Protein AF-A0A3S4JXY0-F1 (afdb_monomer)

Foldseek 3Di:
DPPLLQPQQLCLLLLVPLADLLSCVVCVVPQWDWDDDPPDIDIDGRDHRPDPDRDDNDDDDDPVSCVSSDDDPLLVLLLVVLVVPPLQVVDDPSVSSVLLVVQLVVCVVVVVPDSVLSSVSSNCVSSVNPDRPPPPVVVPPDDD

Organism: Serratia rubidaea (NCBI:txid61652)

Secondary structure (DSSP, 8-state):
---TTS-HHHHHHHHT-TTSTTHHHHSTT--EEEEE-SSSEEEEE-PPPS-SS---------HHHHHHHSPPHHHHHHHHHHTTSGGGTTS-HHHHHHHHHHHHHHHHHTT--SHHHHHHHHHHHHTT--SPPPTTSSSSS---

pLDDT: mean 79.13, std 16.46, range [29.8, 94.44]

Radius of gyration: 19.63 Å; Cα contacts (8 Å, |Δi|>4): 138; chains: 1; bounding box: 63×28×45 Å

Solvent-accessible surface area (backbone atoms only — not comparable to full-atom values): 8860 Å² total; per-residue (Å²): 143,88,70,92,78,62,58,62,66,42,53,57,58,58,46,71,38,25,86,41,49,24,33,42,62,76,42,62,94,47,52,66,47,83,36,89,46,98,87,50,80,39,81,44,78,32,66,74,44,70,53,89,78,62,86,46,75,70,82,78,72,53,73,68,61,44,61,70,56,46,77,55,68,62,50,53,54,41,46,62,55,43,66,75,38,77,69,39,72,84,44,58,72,72,54,44,56,52,50,46,51,52,32,38,56,51,27,53,75,68,65,47,82,50,69,68,59,23,38,51,48,24,52,36,51,66,66,68,42,85,62,76,77,66,96,61,70,83,79,72,79,80,78,136

Sequence (144 aa):
MLTRFYAGHVIEVLAARAEHDWHAYLFNGITQWWLPGETQWQRLSIAASEIEHPGNHIIRLDKTTWQQIADRPEVTSVLSEWQKMPSSKTFPPCAQRLMVIKALKKAERLELERPEDRILYALFFLNGERKIPESGALARATSP

Mean predicted aligned error: 10.95 Å

Nearest PDB structures (foldseek):
  1b35-assembly1_B  TM=2.553E-01  e=7.887E+00  Cricket paralysis virus

Structure (mmCIF, N/CA/C/O backbone):
data_AF-A0A3S4JXY0-F1
#
_entry.id   AF-A0A3S4JXY0-F1
#
loop_
_atom_site.group_PDB
_atom_site.id
_atom_site.type_symbol
_atom_site.label_atom_id
_atom_site.label_alt_id
_atom_site.label_comp_id
_atom_site.label_asym_id
_atom_site.label_entity_id
_atom_site.label_seq_id
_atom_site.pdbx_PDB_ins_code
_atom_site.Cartn_x
_atom_site.Cartn_y
_atom_site.Cartn_z
_atom_site.occupancy
_atom_site.B_iso_or_equiv
_atom_site.auth_seq_id
_atom_site.auth_comp_id
_atom_site.auth_asym_id
_atom_site.auth_atom_id
_atom_site.pdbx_PDB_model_num
ATOM 1 N N . MET A 1 1 ? 19.465 -0.002 5.887 1.00 34.50 1 MET A N 1
ATOM 2 C CA . MET A 1 1 ? 18.783 -1.074 5.123 1.00 34.50 1 MET A CA 1
ATOM 3 C C . MET A 1 1 ? 17.283 -0.987 5.425 1.00 34.50 1 MET A C 1
ATOM 5 O O . MET A 1 1 ? 16.793 -1.727 6.263 1.00 34.50 1 MET A O 1
ATOM 9 N N . LEU A 1 2 ? 16.588 0.025 4.883 1.00 41.38 2 LEU A N 1
ATOM 10 C CA . LEU A 1 2 ? 15.428 0.635 5.568 1.00 41.38 2 LEU A CA 1
ATOM 11 C C . LEU A 1 2 ? 14.107 0.693 4.770 1.00 41.38 2 LEU A C 1
ATOM 13 O O . LEU A 1 2 ? 13.192 1.389 5.186 1.00 41.38 2 LEU A O 1
ATOM 17 N N . THR A 1 3 ? 13.967 0.004 3.638 1.00 41.56 3 THR A N 1
ATOM 18 C CA . THR A 1 3 ? 12.870 0.315 2.692 1.00 41.56 3 THR A CA 1
ATOM 19 C C . THR A 1 3 ? 12.094 -0.891 2.156 1.00 41.56 3 THR A C 1
ATOM 21 O O . THR A 1 3 ? 11.393 -0.786 1.160 1.00 41.56 3 THR A O 1
ATOM 24 N N . ARG A 1 4 ? 12.136 -2.055 2.819 1.00 45.44 4 ARG A N 1
ATOM 25 C CA . ARG A 1 4 ? 11.361 -3.242 2.381 1.00 45.44 4 ARG A CA 1
ATOM 26 C C . ARG A 1 4 ? 9.894 -3.274 2.833 1.00 45.44 4 ARG A C 1
ATOM 28 O O . ARG A 1 4 ? 9.222 -4.274 2.621 1.00 45.44 4 ARG A O 1
ATOM 35 N N . PHE A 1 5 ? 9.389 -2.188 3.415 1.00 47.88 5 PHE A N 1
ATOM 36 C CA . PHE A 1 5 ? 7.986 -2.058 3.828 1.00 47.88 5 PHE A CA 1
ATOM 37 C C . PHE A 1 5 ? 7.245 -0.966 3.051 1.00 47.88 5 PHE A C 1
ATOM 39 O O . PHE A 1 5 ? 6.363 -0.303 3.595 1.00 47.88 5 PHE A O 1
ATOM 46 N N . TYR A 1 6 ? 7.579 -0.770 1.773 1.00 53.53 6 TYR A N 1
ATOM 47 C CA . TYR A 1 6 ? 6.619 -0.131 0.878 1.00 53.53 6 TYR A CA 1
ATOM 48 C C . TYR A 1 6 ? 5.379 -1.018 0.802 1.00 53.53 6 TYR A C 1
ATOM 50 O O . TYR A 1 6 ? 5.478 -2.246 0.762 1.00 53.53 6 TYR A O 1
ATOM 58 N N . ALA A 1 7 ? 4.206 -0.395 0.873 1.00 66.06 7 ALA A N 1
ATOM 59 C CA . ALA A 1 7 ? 2.944 -1.109 0.818 1.00 66.06 7 ALA A CA 1
ATOM 60 C C . ALA A 1 7 ? 2.916 -1.985 -0.443 1.00 66.06 7 ALA A C 1
ATOM 62 O O . ALA A 1 7 ? 3.262 -1.504 -1.517 1.00 66.06 7 ALA A O 1
ATOM 63 N N . GLY A 1 8 ? 2.576 -3.272 -0.300 1.00 70.31 8 GLY A N 1
ATOM 64 C CA . GLY A 1 8 ? 2.781 -4.261 -1.367 1.00 70.31 8 GLY A CA 1
ATOM 65 C C . GLY A 1 8 ? 2.171 -3.860 -2.714 1.00 70.31 8 GLY A C 1
ATOM 66 O O . GLY A 1 8 ? 2.798 -4.069 -3.746 1.00 70.31 8 GLY A O 1
ATOM 67 N N . HIS A 1 9 ? 1.033 -3.159 -2.684 1.00 74.75 9 HIS A N 1
ATOM 68 C CA . HIS A 1 9 ? 0.364 -2.632 -3.877 1.00 74.75 9 HIS A CA 1
ATOM 69 C C . HIS A 1 9 ? 1.207 -1.599 -4.643 1.00 74.75 9 HIS A C 1
ATOM 71 O O . HIS A 1 9 ? 1.112 -1.512 -5.860 1.00 74.75 9 HIS A O 1
ATOM 77 N N . VAL A 1 10 ? 2.065 -0.833 -3.960 1.00 82.56 10 VAL A N 1
ATOM 78 C CA . VAL A 1 10 ? 2.966 0.141 -4.598 1.00 82.56 10 VAL A CA 1
ATOM 79 C C . VAL A 1 10 ? 4.014 -0.581 -5.430 1.00 82.56 10 VAL A C 1
ATOM 81 O O . VAL A 1 10 ? 4.260 -0.195 -6.565 1.00 82.56 10 VAL A O 1
ATOM 84 N N . ILE A 1 11 ? 4.624 -1.636 -4.882 1.00 86.38 11 ILE A N 1
ATOM 85 C CA . ILE A 1 11 ? 5.659 -2.391 -5.598 1.00 86.38 11 ILE A CA 1
ATOM 86 C C . ILE A 1 11 ? 5.068 -3.097 -6.816 1.00 86.38 11 ILE A C 1
ATOM 88 O O . ILE A 1 11 ? 5.699 -3.076 -7.864 1.00 86.38 11 ILE A O 1
ATOM 92 N N . GLU A 1 12 ? 3.861 -3.657 -6.711 1.00 86.31 12 GLU A N 1
ATOM 93 C CA . GLU A 1 12 ? 3.161 -4.253 -7.858 1.00 86.31 12 GLU A CA 1
ATOM 94 C C . GLU A 1 12 ? 2.946 -3.233 -8.981 1.00 86.31 12 GLU A C 1
ATOM 96 O O . GLU A 1 12 ? 3.283 -3.504 -10.132 1.00 86.31 12 GLU A O 1
ATOM 101 N N . VAL A 1 13 ? 2.450 -2.038 -8.641 1.00 87.69 13 VAL A N 1
ATOM 102 C CA . VAL A 1 13 ? 2.217 -0.971 -9.622 1.00 87.69 13 VAL A CA 1
ATOM 103 C C . VAL A 1 13 ? 3.528 -0.482 -10.233 1.00 87.69 13 VAL A C 1
ATOM 105 O O . VAL A 1 13 ? 3.602 -0.339 -11.446 1.00 87.69 13 VAL A O 1
ATOM 108 N N . LEU A 1 14 ? 4.574 -0.250 -9.434 1.00 89.25 14 LEU A N 1
ATOM 109 C CA . LEU A 1 14 ? 5.866 0.217 -9.950 1.00 89.25 14 LEU A CA 1
ATOM 110 C C . LEU A 1 14 ? 6.568 -0.849 -10.803 1.00 89.25 14 LEU A C 1
ATOM 112 O O . LEU A 1 14 ? 7.178 -0.510 -11.812 1.00 89.25 14 LEU A O 1
ATOM 116 N N . ALA A 1 15 ? 6.474 -2.128 -10.428 1.00 90.06 15 ALA A N 1
ATOM 117 C CA . ALA A 1 15 ? 7.078 -3.235 -11.169 1.00 90.06 15 ALA A CA 1
ATOM 118 C C . ALA A 1 15 ? 6.475 -3.404 -12.567 1.00 90.06 15 ALA A C 1
ATOM 120 O O . ALA A 1 15 ? 7.194 -3.789 -13.489 1.00 90.06 15 ALA A O 1
ATOM 121 N N . ALA A 1 16 ? 5.188 -3.086 -12.726 1.00 89.88 16 ALA A N 1
ATOM 122 C CA . ALA A 1 16 ? 4.478 -3.142 -13.999 1.00 89.88 16 ALA A CA 1
ATOM 123 C C . ALA A 1 16 ? 4.858 -2.017 -14.978 1.00 89.88 16 ALA A C 1
ATOM 125 O O . ALA A 1 16 ? 4.350 -2.010 -16.093 1.00 89.88 16 ALA A O 1
ATOM 126 N N . ARG A 1 17 ? 5.720 -1.073 -14.571 1.00 89.94 17 ARG A N 1
ATOM 127 C CA . ARG A 1 17 ? 6.087 0.115 -15.351 1.00 89.94 17 ARG A CA 1
ATOM 128 C C . ARG A 1 17 ? 7.459 0.015 -16.022 1.00 89.94 17 ARG A C 1
ATOM 130 O O . ARG A 1 17 ? 8.292 0.910 -15.868 1.00 89.94 17 ARG A O 1
ATOM 137 N N . ALA A 1 18 ? 7.718 -1.098 -16.707 1.00 89.75 18 ALA A N 1
ATOM 138 C CA . ALA A 1 18 ? 9.001 -1.369 -17.367 1.00 89.75 18 ALA A CA 1
ATOM 139 C C . ALA A 1 18 ? 9.327 -0.376 -18.501 1.00 89.75 18 ALA A C 1
ATOM 141 O O . ALA A 1 18 ? 10.488 -0.235 -18.881 1.00 89.75 18 ALA A O 1
ATOM 142 N N . GLU A 1 19 ? 8.316 0.343 -18.991 1.00 88.25 19 GLU A N 1
ATOM 143 C CA . GLU A 1 19 ? 8.410 1.395 -20.001 1.00 88.25 19 GLU A CA 1
ATOM 144 C C . GLU A 1 19 ? 9.054 2.699 -19.493 1.00 88.25 19 GLU A C 1
ATOM 146 O O . GLU A 1 19 ? 9.334 3.603 -20.281 1.00 88.25 19 GLU A O 1
ATOM 151 N N . HIS A 1 20 ? 9.250 2.856 -18.179 1.00 87.12 20 HIS A N 1
ATOM 152 C CA . HIS A 1 20 ? 9.771 4.091 -17.594 1.00 87.12 20 HIS A CA 1
ATOM 153 C C . HIS A 1 20 ? 11.270 4.043 -17.298 1.00 87.12 20 HIS A C 1
ATOM 155 O O . HIS A 1 20 ? 11.798 3.078 -16.763 1.00 87.12 20 HIS A O 1
ATOM 161 N N . ASP A 1 21 ? 11.941 5.168 -17.549 1.00 87.12 21 ASP A N 1
ATOM 162 C CA . ASP A 1 21 ? 13.403 5.308 -17.474 1.00 87.12 21 ASP A CA 1
ATOM 163 C C . ASP A 1 21 ? 13.979 4.978 -16.085 1.00 87.12 21 ASP A C 1
ATOM 165 O O . ASP A 1 21 ? 15.014 4.330 -15.929 1.00 87.12 21 ASP A O 1
ATOM 169 N N . TRP A 1 22 ? 13.237 5.356 -15.044 1.00 89.00 22 TRP A N 1
ATOM 170 C CA . TRP A 1 22 ? 13.600 5.097 -13.654 1.00 89.00 22 TRP A CA 1
ATOM 171 C C . TRP A 1 22 ? 13.438 3.623 -13.243 1.00 89.00 22 TRP A C 1
ATOM 173 O O . TRP A 1 22 ? 13.951 3.236 -12.190 1.00 89.00 22 TRP A O 1
ATOM 183 N N . HIS A 1 23 ? 12.741 2.793 -14.030 1.00 90.69 23 HIS A N 1
ATOM 184 C CA . HIS A 1 23 ? 12.466 1.388 -13.698 1.00 90.69 23 HIS A CA 1
ATOM 185 C C . HIS A 1 23 ? 13.756 0.571 -13.616 1.00 90.69 23 HIS A C 1
ATOM 187 O O . HIS A 1 23 ? 13.986 -0.109 -12.613 1.00 90.69 23 HIS A O 1
ATOM 193 N N . ALA A 1 24 ? 14.648 0.749 -14.597 1.00 88.69 24 ALA A N 1
ATOM 194 C CA . ALA A 1 24 ? 15.966 0.117 -14.629 1.00 88.69 24 ALA A CA 1
ATOM 195 C C . ALA A 1 24 ? 16.796 0.418 -13.373 1.00 88.69 24 ALA A C 1
ATOM 197 O O . ALA A 1 24 ? 17.513 -0.451 -12.883 1.00 88.69 24 ALA A O 1
ATOM 198 N N . TYR A 1 25 ? 16.685 1.633 -12.828 1.00 87.75 25 TYR A N 1
ATOM 199 C CA . TYR A 1 25 ? 17.382 2.024 -11.604 1.00 87.75 25 TYR A CA 1
ATOM 200 C C . TYR A 1 25 ? 16.720 1.454 -10.347 1.00 87.75 25 TYR A C 1
ATOM 202 O O . TYR A 1 25 ? 17.420 1.009 -9.437 1.00 87.75 25 TYR A O 1
ATOM 210 N N . LEU A 1 26 ? 15.385 1.455 -10.286 1.00 87.31 26 LEU A N 1
ATOM 211 C CA . LEU A 1 26 ? 14.632 0.983 -9.124 1.00 87.31 26 LEU A CA 1
ATOM 212 C C . LEU A 1 26 ? 14.765 -0.534 -8.920 1.00 87.31 26 LEU A C 1
ATOM 214 O O . LEU A 1 26 ? 14.919 -0.991 -7.787 1.00 87.31 26 LEU A O 1
ATOM 218 N N . PHE A 1 27 ? 14.717 -1.302 -10.009 1.00 88.19 27 PHE A N 1
ATOM 219 C CA . PHE A 1 27 ? 14.745 -2.765 -9.991 1.00 88.19 27 PHE A CA 1
ATOM 220 C C . PHE A 1 27 ? 16.047 -3.351 -10.537 1.00 88.19 27 PHE A C 1
ATOM 222 O O . PHE A 1 27 ? 16.071 -4.522 -10.894 1.00 88.19 27 PHE A O 1
ATOM 229 N N . ASN A 1 28 ? 17.130 -2.574 -10.604 1.00 85.19 28 ASN A N 1
ATOM 230 C CA . ASN A 1 28 ? 18.405 -2.992 -11.193 1.00 85.19 28 ASN A CA 1
ATOM 231 C C . ASN A 1 28 ? 18.855 -4.394 -10.723 1.00 85.19 28 ASN A C 1
ATOM 233 O O . ASN A 1 28 ? 19.208 -4.586 -9.557 1.00 85.19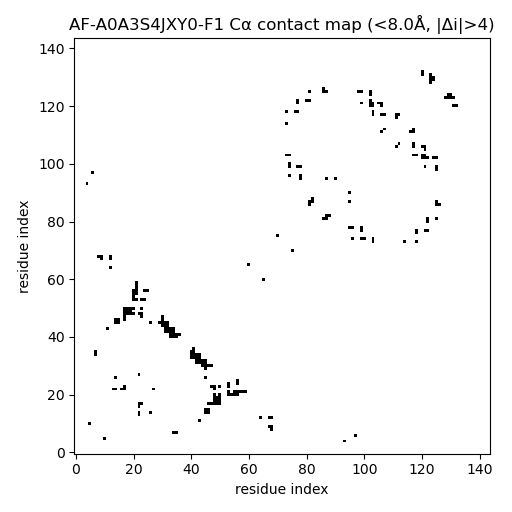 28 ASN A O 1
ATOM 237 N N . GLY A 1 29 ? 18.824 -5.380 -11.627 1.00 82.06 29 GLY A N 1
ATOM 238 C CA . GLY A 1 29 ? 19.173 -6.780 -11.343 1.00 82.06 29 GLY A CA 1
ATOM 239 C C . GLY A 1 29 ? 18.165 -7.560 -10.481 1.00 82.06 29 GLY A C 1
ATOM 240 O O . GLY A 1 29 ? 18.379 -8.739 -10.200 1.00 82.06 29 GLY A O 1
ATOM 241 N N . ILE A 1 30 ? 17.059 -6.942 -10.069 1.00 87.62 30 ILE A N 1
ATOM 242 C CA . ILE A 1 30 ? 15.977 -7.550 -9.295 1.00 87.62 30 ILE A CA 1
ATOM 243 C C . ILE A 1 30 ? 14.920 -8.088 -10.259 1.00 87.62 30 ILE A C 1
ATOM 245 O O . ILE A 1 30 ? 14.086 -7.354 -10.774 1.00 87.62 30 ILE A O 1
ATOM 249 N N . THR A 1 31 ? 14.912 -9.403 -10.451 1.00 88.50 31 THR A N 1
ATOM 250 C CA . THR A 1 31 ? 13.925 -10.094 -11.302 1.00 88.50 31 THR A CA 1
ATOM 251 C C . THR A 1 31 ? 12.734 -10.637 -10.514 1.00 88.50 31 THR A C 1
ATOM 253 O O . THR A 1 31 ? 11.722 -11.041 -11.089 1.00 88.50 31 THR A O 1
ATOM 256 N N . GLN A 1 32 ? 12.847 -10.688 -9.184 1.00 90.50 32 GLN A N 1
ATOM 257 C CA . GLN A 1 32 ? 11.841 -11.260 -8.297 1.00 90.50 32 GLN A CA 1
ATOM 258 C C . GLN A 1 32 ? 11.739 -10.457 -7.003 1.00 90.50 32 GLN A C 1
ATOM 260 O O . GLN A 1 32 ? 12.747 -10.060 -6.416 1.00 90.50 32 GLN A O 1
ATOM 265 N N . TRP A 1 33 ? 10.511 -10.280 -6.525 1.00 87.88 33 TRP A N 1
ATOM 266 C CA . TRP A 1 33 ? 10.204 -9.657 -5.244 1.00 87.88 33 TRP A CA 1
ATOM 267 C C . TRP A 1 33 ? 9.234 -10.524 -4.443 1.00 87.88 33 TRP A C 1
ATOM 269 O O . TRP A 1 33 ? 8.407 -11.236 -5.009 1.00 87.88 33 TRP A O 1
ATOM 279 N N . TRP A 1 34 ? 9.325 -10.467 -3.116 1.00 85.25 34 TRP A N 1
ATOM 280 C CA . TRP A 1 34 ? 8.437 -11.205 -2.218 1.00 85.25 34 TRP A CA 1
ATOM 281 C C . TRP A 1 34 ? 7.520 -10.240 -1.477 1.00 85.25 34 TRP A C 1
ATOM 283 O O . TRP A 1 34 ? 7.984 -9.320 -0.802 1.00 85.25 34 TRP A O 1
ATOM 293 N N . LEU A 1 35 ? 6.215 -10.458 -1.610 1.00 81.31 35 LEU A N 1
ATOM 294 C CA . LEU A 1 35 ? 5.169 -9.672 -0.971 1.00 81.31 35 LEU A CA 1
ATOM 295 C C . LEU A 1 35 ? 4.483 -10.497 0.125 1.00 81.31 35 LEU A C 1
ATOM 297 O O . LEU A 1 35 ? 4.281 -11.702 -0.050 1.00 81.31 35 LEU A O 1
ATOM 301 N N . PRO A 1 36 ? 4.109 -9.882 1.258 1.00 74.50 36 PRO A N 1
ATOM 302 C CA . PRO A 1 36 ? 3.310 -10.561 2.267 1.00 74.50 36 PRO A CA 1
ATOM 303 C C . PRO A 1 36 ? 1.876 -10.747 1.741 1.00 74.50 36 PRO A C 1
ATOM 305 O O . PRO A 1 36 ? 1.122 -9.780 1.640 1.00 74.50 36 PRO A O 1
ATOM 308 N N . GLY A 1 37 ? 1.499 -11.981 1.396 1.00 70.25 37 GLY A N 1
ATOM 309 C CA . GLY A 1 37 ? 0.113 -12.340 1.080 1.00 70.25 37 GLY A CA 1
ATOM 310 C C . GLY A 1 37 ? -0.723 -12.578 2.344 1.00 70.25 37 GLY A C 1
ATOM 311 O O . GLY A 1 37 ? -0.234 -12.456 3.467 1.00 70.25 37 GLY A O 1
ATOM 312 N N . GLU A 1 38 ? -2.003 -12.932 2.182 1.00 68.00 38 GLU A N 1
ATOM 313 C CA . GLU A 1 38 ? -2.914 -13.116 3.330 1.00 68.00 38 GLU A CA 1
ATOM 314 C C . GLU A 1 38 ? -2.536 -14.300 4.229 1.00 68.00 38 GLU A C 1
ATOM 316 O O . GLU A 1 38 ? -2.694 -14.225 5.447 1.00 68.00 38 GLU A O 1
ATOM 321 N N . THR A 1 39 ? -2.044 -15.384 3.628 1.00 71.69 39 THR A N 1
ATOM 322 C CA . THR A 1 39 ? -1.702 -16.639 4.319 1.00 71.69 39 THR A CA 1
ATOM 323 C C . THR A 1 39 ? -0.257 -17.071 4.096 1.00 71.69 39 THR A C 1
ATOM 325 O O . THR A 1 39 ? 0.306 -17.777 4.928 1.00 71.69 39 THR A O 1
ATOM 328 N N . GLN A 1 40 ? 0.357 -16.644 2.994 1.00 81.31 40 GLN A N 1
ATOM 329 C CA . GLN A 1 40 ? 1.719 -17.003 2.617 1.00 81.31 40 GLN A CA 1
ATOM 330 C C . GLN A 1 40 ? 2.381 -15.875 1.830 1.00 81.31 40 GLN A C 1
ATOM 332 O O . GLN A 1 40 ? 1.707 -15.016 1.260 1.00 81.31 40 GLN A O 1
ATOM 337 N N . TRP A 1 41 ? 3.710 -15.897 1.781 1.00 84.50 41 TRP A N 1
ATOM 338 C CA . TRP A 1 41 ? 4.478 -15.015 0.910 1.00 84.50 41 TRP A CA 1
ATOM 339 C C . TRP A 1 41 ? 4.145 -15.290 -0.557 1.00 84.50 41 TRP A C 1
ATOM 341 O O . TRP A 1 41 ? 4.105 -16.441 -0.990 1.00 84.50 41 TRP A O 1
ATOM 351 N N . GLN A 1 42 ? 3.913 -14.228 -1.321 1.00 85.00 42 GLN A N 1
ATOM 352 C CA . GLN A 1 42 ? 3.627 -14.291 -2.750 1.00 85.00 42 GLN A CA 1
ATOM 353 C C . GLN A 1 42 ? 4.813 -13.736 -3.534 1.00 85.00 42 GLN A C 1
ATOM 355 O O . GLN A 1 42 ? 5.376 -12.697 -3.183 1.00 85.00 42 GLN A O 1
ATOM 360 N N . ARG A 1 43 ? 5.209 -14.449 -4.591 1.00 89.81 43 ARG A N 1
ATOM 361 C CA . ARG A 1 43 ? 6.301 -14.038 -5.474 1.00 89.81 43 ARG A CA 1
ATOM 362 C C . ARG A 1 43 ? 5.757 -13.159 -6.595 1.00 89.81 43 ARG A C 1
ATOM 364 O O . ARG A 1 43 ? 4.918 -13.612 -7.369 1.00 89.81 43 ARG A O 1
ATOM 371 N N . LEU A 1 44 ? 6.296 -11.953 -6.712 1.00 89.44 44 LEU A N 1
ATOM 372 C CA . LEU A 1 44 ? 6.107 -11.050 -7.840 1.00 89.44 44 LEU A CA 1
ATOM 373 C C . LEU A 1 44 ? 7.298 -11.186 -8.794 1.00 89.44 44 LEU A C 1
ATOM 375 O O . LEU A 1 44 ? 8.446 -11.012 -8.382 1.00 89.44 44 LEU A O 1
ATOM 379 N N . SER A 1 45 ? 7.029 -11.494 -10.061 1.00 90.81 45 SER A N 1
ATOM 380 C CA . SER A 1 45 ? 8.036 -11.427 -11.126 1.00 90.81 45 SER A CA 1
ATOM 381 C C . SER A 1 45 ? 8.133 -9.995 -11.641 1.00 90.81 45 SER A C 1
ATOM 383 O O . SER A 1 45 ? 7.108 -9.390 -11.947 1.00 90.81 45 SER A O 1
ATOM 385 N N . ILE A 1 46 ? 9.349 -9.467 -11.749 1.00 90.12 46 ILE A N 1
ATOM 386 C CA . ILE A 1 46 ? 9.608 -8.124 -12.270 1.00 90.12 46 ILE A CA 1
ATOM 387 C C . ILE A 1 46 ? 10.213 -8.276 -13.665 1.00 90.12 46 ILE A C 1
ATOM 389 O O . ILE A 1 46 ? 11.211 -8.981 -13.836 1.00 90.12 46 ILE A O 1
ATOM 393 N N . ALA A 1 47 ? 9.577 -7.658 -14.660 1.00 89.19 47 ALA A N 1
ATOM 394 C CA . ALA A 1 47 ? 10.088 -7.634 -16.025 1.00 89.19 47 ALA A CA 1
ATOM 395 C C . ALA A 1 47 ? 11.402 -6.844 -16.096 1.00 89.19 47 ALA A C 1
ATOM 397 O O . ALA A 1 47 ? 11.634 -5.939 -15.296 1.00 89.19 47 ALA A O 1
ATOM 398 N N . ALA A 1 48 ? 12.261 -7.177 -17.058 1.00 87.81 48 ALA A N 1
ATOM 399 C CA . ALA A 1 48 ? 13.392 -6.314 -17.373 1.00 87.81 48 ALA A CA 1
ATOM 400 C C . ALA A 1 48 ? 12.878 -4.963 -17.896 1.00 87.81 48 ALA A C 1
ATOM 402 O O . ALA A 1 48 ? 11.842 -4.918 -18.558 1.00 87.81 48 ALA A O 1
ATOM 403 N N . SER A 1 49 ? 13.606 -3.887 -17.599 1.00 87.56 49 SER A N 1
ATOM 404 C CA . SER A 1 49 ? 13.323 -2.566 -18.165 1.00 87.56 49 SER A CA 1
ATOM 405 C C . SER A 1 49 ? 13.357 -2.627 -19.690 1.00 87.56 49 SER A C 1
ATOM 407 O O . SER A 1 49 ? 14.267 -3.225 -20.266 1.00 87.56 49 SER A O 1
ATOM 409 N N . GLU A 1 50 ? 12.390 -1.981 -20.337 1.00 87.62 50 GLU A N 1
ATOM 410 C CA . GLU A 1 50 ? 12.338 -1.863 -21.799 1.00 87.62 50 GLU A CA 1
ATOM 411 C C . GLU A 1 50 ? 13.336 -0.820 -22.322 1.00 87.62 50 GLU A C 1
ATOM 413 O O . GLU A 1 50 ? 13.668 -0.800 -23.507 1.00 87.62 50 GLU A O 1
ATOM 418 N N . ILE A 1 51 ? 13.846 0.039 -21.435 1.00 84.00 51 ILE A N 1
ATOM 419 C CA . ILE A 1 51 ? 14.827 1.069 -21.770 1.00 84.00 51 ILE A CA 1
ATOM 420 C C . ILE A 1 51 ? 16.240 0.531 -21.546 1.00 84.00 51 ILE A C 1
ATOM 422 O O . ILE A 1 51 ? 16.644 0.258 -20.415 1.00 84.00 51 ILE A O 1
ATOM 426 N N . GLU A 1 52 ? 16.987 0.409 -22.645 1.00 77.25 52 GLU A N 1
ATOM 427 C CA . GLU A 1 52 ? 18.351 -0.134 -22.689 1.00 77.25 52 GLU A CA 1
ATOM 428 C C . GLU A 1 52 ? 19.399 0.828 -22.099 1.00 77.25 52 GLU A C 1
ATOM 430 O O . GLU A 1 52 ? 20.340 0.399 -21.435 1.00 77.25 52 GLU A O 1
ATOM 435 N N . HIS A 1 53 ? 19.214 2.138 -22.300 1.00 81.81 53 HIS A N 1
ATOM 436 C CA . HIS A 1 53 ? 20.144 3.183 -21.862 1.00 81.81 53 HIS A CA 1
ATOM 437 C C . HIS A 1 53 ? 19.423 4.220 -21.000 1.00 81.81 53 HIS A C 1
ATOM 439 O O . HIS A 1 53 ? 19.074 5.294 -21.501 1.00 81.81 53 HIS A O 1
ATOM 445 N N . PRO A 1 54 ? 19.162 3.908 -19.721 1.00 80.56 54 PRO A N 1
ATOM 446 C CA . PRO A 1 54 ? 18.364 4.787 -18.900 1.00 80.56 54 PRO A CA 1
ATOM 447 C C . PRO A 1 54 ? 19.134 6.065 -18.542 1.00 80.56 54 PRO A C 1
ATOM 449 O O . PRO A 1 54 ? 20.322 6.016 -18.217 1.00 80.56 54 PRO A O 1
ATOM 452 N N . GLY A 1 55 ? 18.477 7.221 -18.645 1.00 80.94 55 GLY A N 1
ATOM 453 C CA . GLY A 1 55 ? 19.111 8.539 -18.495 1.00 80.94 55 GLY A CA 1
ATOM 454 C C . GLY A 1 55 ? 18.800 9.242 -17.173 1.00 80.94 55 GLY A C 1
ATOM 455 O O . GLY A 1 55 ? 19.511 10.165 -16.769 1.00 80.94 55 GLY A O 1
ATOM 456 N N . ASN A 1 56 ? 17.729 8.833 -16.493 1.00 77.25 56 ASN A N 1
ATOM 457 C CA . ASN A 1 56 ? 17.188 9.508 -15.325 1.00 77.25 56 ASN A CA 1
ATOM 458 C C . ASN A 1 56 ? 16.719 8.518 -14.248 1.00 77.25 56 ASN A C 1
ATOM 460 O O . ASN A 1 56 ? 15.867 7.664 -14.470 1.00 77.25 56 ASN A O 1
ATOM 464 N N . HIS A 1 57 ? 17.228 8.705 -13.032 1.00 79.38 57 HIS A N 1
ATOM 465 C CA . HIS A 1 57 ? 16.881 7.907 -11.855 1.00 79.38 57 HIS A CA 1
ATOM 466 C C . HIS A 1 57 ? 15.728 8.510 -11.031 1.00 79.38 57 HIS A C 1
ATOM 468 O O . HIS A 1 57 ? 15.299 7.922 -10.038 1.00 79.38 57 HIS A O 1
ATOM 474 N N . ILE A 1 58 ? 15.232 9.699 -11.397 1.00 83.38 58 ILE A N 1
ATOM 475 C CA . ILE A 1 58 ? 14.132 10.360 -10.690 1.00 83.38 58 ILE A CA 1
ATOM 476 C C . ILE A 1 58 ? 12.817 9.671 -11.055 1.00 83.38 58 ILE A C 1
ATOM 478 O O . ILE A 1 58 ? 12.355 9.744 -12.196 1.00 83.38 58 ILE A O 1
ATOM 482 N N . ILE A 1 59 ? 12.172 9.071 -10.053 1.00 82.56 59 ILE A N 1
ATOM 483 C CA . ILE A 1 59 ? 10.845 8.472 -10.197 1.00 82.56 59 ILE A CA 1
ATOM 484 C C . ILE A 1 59 ? 9.822 9.586 -10.430 1.00 82.56 59 ILE A C 1
ATOM 486 O O . ILE A 1 59 ? 9.458 10.330 -9.517 1.00 82.56 59 ILE A O 1
ATOM 490 N N . ARG A 1 60 ? 9.354 9.700 -11.673 1.00 82.81 60 ARG A N 1
ATOM 491 C CA . ARG A 1 60 ? 8.238 10.564 -12.061 1.00 82.81 60 ARG A CA 1
ATOM 492 C C . ARG A 1 60 ? 7.036 9.682 -12.333 1.00 82.81 60 ARG A C 1
ATOM 494 O O . ARG A 1 60 ? 7.077 8.848 -13.232 1.00 82.81 60 ARG A O 1
ATOM 501 N N . LEU A 1 61 ? 5.991 9.879 -11.543 1.00 83.19 61 LEU A N 1
ATOM 502 C CA . LEU A 1 61 ? 4.737 9.159 -11.691 1.00 83.19 61 LEU A CA 1
ATOM 503 C C . LEU A 1 61 ? 3.757 10.055 -12.429 1.00 83.19 61 LEU A C 1
ATOM 505 O O . LEU A 1 61 ? 3.535 11.202 -12.033 1.00 83.19 61 LEU A O 1
ATOM 509 N N . ASP A 1 62 ? 3.173 9.534 -13.501 1.00 84.75 62 ASP A N 1
ATOM 510 C CA . ASP A 1 62 ? 2.022 10.176 -14.110 1.00 84.75 62 ASP A CA 1
ATOM 511 C C . ASP A 1 62 ? 0.825 10.142 -13.141 1.00 84.75 62 ASP A C 1
ATOM 513 O O . ASP A 1 62 ? 0.802 9.415 -12.141 1.00 84.75 62 ASP A O 1
ATOM 517 N N . LYS A 1 63 ? -0.203 10.937 -13.441 1.00 82.50 63 LYS A N 1
ATOM 518 C CA . LYS A 1 63 ? -1.387 11.062 -12.586 1.00 82.50 63 LYS A CA 1
ATOM 519 C C . LYS A 1 63 ? -2.099 9.723 -12.354 1.00 82.50 63 LYS A C 1
ATOM 521 O O . LYS A 1 63 ? -2.600 9.500 -11.256 1.00 82.50 63 LYS A O 1
ATOM 526 N N . THR A 1 64 ? -2.155 8.854 -13.360 1.00 83.94 64 THR A N 1
ATOM 527 C CA . THR A 1 64 ? -2.836 7.555 -13.275 1.00 83.94 64 THR A CA 1
ATOM 528 C C . THR A 1 64 ? -2.060 6.594 -12.381 1.00 83.94 64 THR A C 1
ATOM 530 O O . THR A 1 64 ? -2.640 6.014 -11.465 1.00 83.94 64 THR A O 1
ATOM 533 N N . THR A 1 65 ? -0.739 6.513 -12.550 1.00 82.56 65 THR A N 1
ATOM 534 C CA . THR A 1 65 ? 0.133 5.698 -11.697 1.00 82.56 65 THR A CA 1
ATOM 535 C C . THR A 1 65 ? 0.128 6.217 -10.259 1.00 82.56 65 THR A C 1
ATOM 537 O O . THR A 1 65 ? 0.017 5.431 -9.320 1.00 82.56 65 THR A O 1
ATOM 540 N N . TRP A 1 66 ? 0.147 7.542 -10.065 1.00 81.31 66 TRP A N 1
ATOM 541 C CA . TRP A 1 66 ? -0.004 8.150 -8.741 1.00 81.31 66 TRP A CA 1
ATOM 542 C C . TRP A 1 66 ? -1.328 7.761 -8.075 1.00 81.31 66 TRP A C 1
ATOM 544 O O . TRP A 1 66 ? -1.328 7.352 -6.919 1.00 81.31 66 TRP A O 1
ATOM 554 N N . GLN A 1 67 ? -2.450 7.827 -8.794 1.00 79.81 67 GLN A N 1
ATOM 555 C CA . GLN A 1 67 ? -3.763 7.437 -8.266 1.00 79.81 67 GLN A CA 1
ATOM 556 C C . GLN A 1 67 ? -3.857 5.947 -7.904 1.00 79.81 67 GLN A C 1
ATOM 558 O O . GLN A 1 67 ? -4.596 5.601 -6.989 1.00 79.81 67 GLN A O 1
ATOM 563 N N . GLN A 1 68 ? -3.113 5.075 -8.592 1.00 75.19 68 GLN A N 1
ATOM 564 C CA . GLN A 1 68 ? -3.070 3.638 -8.294 1.00 75.19 68 GLN A CA 1
ATOM 565 C C . GLN A 1 68 ? -2.301 3.317 -7.007 1.00 75.19 68 GLN A C 1
ATOM 567 O O . GLN A 1 68 ? -2.636 2.354 -6.315 1.00 75.19 68 GLN A O 1
ATOM 572 N N . ILE A 1 69 ? -1.272 4.104 -6.683 1.00 78.75 69 ILE A N 1
ATOM 573 C CA . ILE A 1 69 ? -0.467 3.890 -5.474 1.00 78.75 69 ILE A CA 1
ATOM 574 C C . ILE A 1 69 ? -0.935 4.725 -4.285 1.00 78.75 69 ILE A C 1
ATOM 576 O O . ILE A 1 69 ? -0.675 4.339 -3.142 1.00 78.75 69 ILE A O 1
ATOM 580 N N . ALA A 1 70 ? -1.602 5.850 -4.548 1.00 75.56 70 ALA A N 1
ATOM 581 C CA . ALA A 1 70 ? -2.149 6.725 -3.531 1.00 75.56 70 ALA A CA 1
ATOM 582 C C . ALA A 1 70 ? -3.196 5.989 -2.691 1.00 75.56 70 ALA A C 1
ATOM 584 O O . ALA A 1 70 ? -3.945 5.133 -3.167 1.00 75.56 70 ALA A O 1
ATOM 585 N N . ASP A 1 71 ? -3.240 6.340 -1.412 1.00 71.62 71 ASP A N 1
ATOM 586 C CA . ASP A 1 71 ? -4.199 5.760 -0.487 1.00 71.62 71 ASP A CA 1
ATOM 587 C C . ASP A 1 71 ? -5.622 6.101 -0.928 1.00 71.62 71 ASP A C 1
ATOM 589 O O . ASP A 1 71 ? -5.932 7.242 -1.282 1.00 71.62 71 ASP A O 1
ATOM 593 N N . ARG A 1 72 ? -6.510 5.101 -0.878 1.00 79.31 72 ARG A N 1
ATOM 594 C CA . ARG A 1 72 ? -7.945 5.344 -1.039 1.00 79.31 72 ARG A CA 1
ATOM 595 C C . ARG A 1 72 ? -8.399 6.336 0.043 1.00 79.31 72 ARG A C 1
ATOM 597 O O . ARG A 1 72 ? -7.933 6.211 1.177 1.00 79.31 72 ARG A O 1
ATOM 604 N N . PRO A 1 73 ? -9.344 7.248 -0.248 1.00 83.75 73 PRO A N 1
ATOM 605 C CA . PRO A 1 73 ? -9.850 8.203 0.739 1.00 83.75 73 PRO A CA 1
ATOM 606 C C . PRO A 1 73 ? -10.261 7.546 2.064 1.00 83.75 73 PRO A C 1
ATOM 608 O O . PRO A 1 73 ? -9.898 8.038 3.126 1.00 83.75 73 PRO A O 1
ATOM 611 N N . GLU A 1 74 ? -10.905 6.375 2.003 1.00 87.56 74 GLU A N 1
ATOM 612 C CA . GLU A 1 74 ? -11.299 5.587 3.179 1.00 87.56 74 GLU A CA 1
ATOM 613 C C . GLU A 1 74 ? -10.107 5.187 4.068 1.00 87.56 74 GLU A C 1
ATOM 615 O O . GLU A 1 74 ? -10.208 5.246 5.292 1.00 87.56 74 GLU A O 1
ATOM 620 N N . VAL A 1 75 ? -8.956 4.825 3.482 1.00 88.56 75 VAL A N 1
ATOM 621 C CA . VAL A 1 75 ? -7.740 4.478 4.243 1.00 88.56 75 VAL A CA 1
ATOM 622 C C . VAL A 1 75 ? -7.244 5.700 5.005 1.00 88.56 75 VAL A C 1
ATOM 624 O O . VAL A 1 75 ? -6.963 5.599 6.197 1.00 88.56 75 VAL A O 1
ATOM 627 N N . THR A 1 76 ? -7.180 6.852 4.337 1.00 88.19 76 THR A N 1
ATOM 628 C CA . THR A 1 76 ? -6.754 8.113 4.951 1.00 88.19 76 THR A CA 1
ATOM 629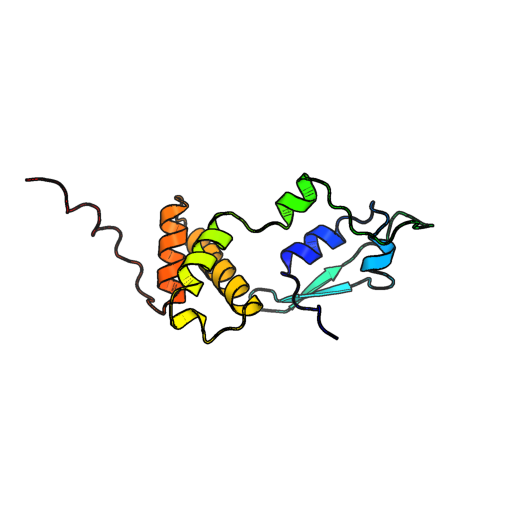 C C . 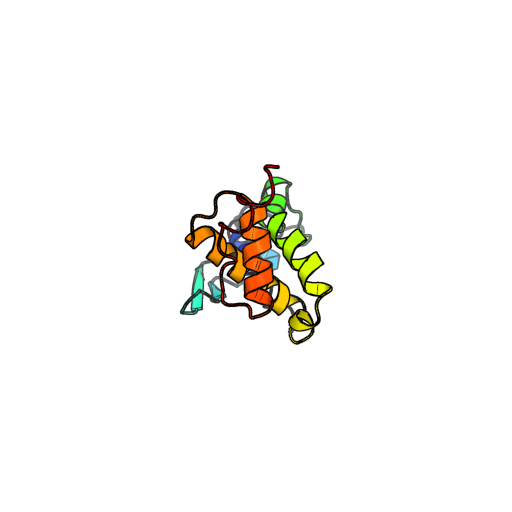THR A 1 76 ? -7.691 8.517 6.086 1.00 8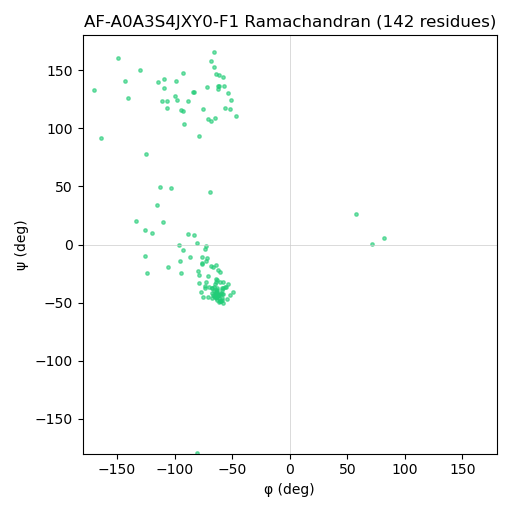8.19 76 THR A C 1
ATOM 631 O O . THR A 1 76 ? -7.214 8.834 7.172 1.00 88.19 76 THR A O 1
ATOM 634 N N . SER A 1 77 ? -9.009 8.443 5.870 1.00 91.44 77 SER A N 1
ATOM 635 C CA . SER A 1 77 ? -10.020 8.786 6.876 1.00 91.44 77 SER A CA 1
ATOM 636 C C . SER A 1 77 ? -9.965 7.874 8.103 1.00 91.44 77 SER A C 1
ATOM 638 O O . SER A 1 77 ? -9.937 8.359 9.233 1.00 91.44 77 SER A O 1
ATOM 640 N N . VAL A 1 78 ? -9.910 6.550 7.915 1.00 93.88 78 VAL A N 1
ATOM 641 C CA . VAL A 1 78 ? -9.810 5.613 9.047 1.00 93.88 78 VAL A CA 1
ATOM 642 C C . VAL A 1 78 ? -8.492 5.811 9.789 1.00 93.88 78 VAL A C 1
ATOM 644 O O . VAL A 1 78 ? -8.480 5.824 11.018 1.00 93.88 78 VAL A O 1
ATOM 647 N N . LEU A 1 79 ? -7.381 5.985 9.066 1.00 92.50 79 LEU A N 1
ATOM 648 C CA . LEU A 1 79 ? -6.069 6.167 9.679 1.00 92.50 79 LEU A CA 1
ATOM 649 C C . LEU A 1 79 ? -6.016 7.449 10.517 1.00 92.50 79 LEU A C 1
ATOM 651 O O . LEU A 1 79 ? -5.549 7.395 11.654 1.00 92.50 79 LEU A O 1
ATOM 655 N N . SER A 1 80 ? -6.535 8.571 10.004 1.00 92.75 80 SER A N 1
ATOM 656 C CA . SER A 1 80 ? -6.538 9.845 10.729 1.00 92.75 80 SER A CA 1
ATOM 657 C C . SER A 1 80 ? -7.368 9.792 12.007 1.00 92.75 80 SER A C 1
ATOM 659 O O . SER A 1 80 ? -6.972 10.380 13.011 1.00 92.75 80 SER A O 1
ATOM 661 N N . GLU A 1 81 ? -8.502 9.088 11.998 1.00 94.31 81 GLU A N 1
ATOM 662 C CA . GLU A 1 81 ? -9.323 8.933 13.201 1.00 94.31 81 GLU A CA 1
ATOM 663 C C . GLU A 1 81 ? -8.715 7.937 14.187 1.00 94.31 81 GLU A C 1
ATOM 665 O O . GLU A 1 81 ? -8.608 8.231 15.378 1.00 94.31 81 GLU A O 1
ATOM 670 N N . TRP A 1 82 ? -8.241 6.785 13.711 1.00 94.44 82 TRP A N 1
ATOM 671 C CA . TRP A 1 82 ? -7.667 5.768 14.587 1.00 94.44 82 TRP A CA 1
ATOM 672 C C . TRP A 1 82 ? -6.379 6.241 15.273 1.00 94.44 82 TRP A C 1
ATOM 674 O O . TRP A 1 82 ? -6.158 5.938 16.446 1.00 94.44 82 TRP A O 1
ATOM 684 N N . GLN A 1 83 ? -5.560 7.059 14.606 1.00 93.75 83 GLN A N 1
ATOM 685 C CA . GLN A 1 83 ? -4.349 7.646 15.196 1.00 93.75 83 GLN A CA 1
ATOM 686 C C . GLN A 1 83 ? -4.617 8.562 16.398 1.0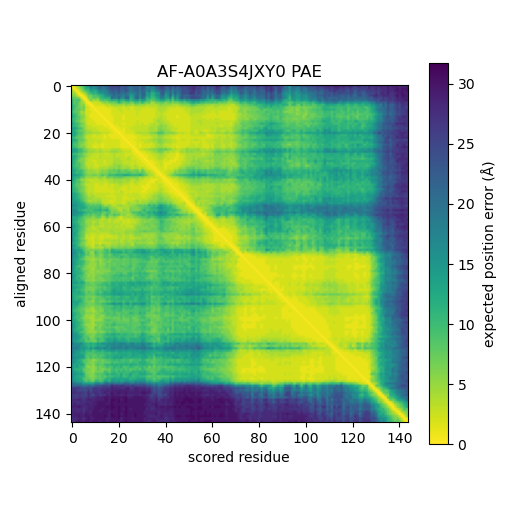0 93.75 83 GLN A C 1
ATOM 688 O O . GLN A 1 83 ? -3.734 8.756 17.235 1.00 93.75 83 GLN A O 1
ATOM 693 N N . LYS A 1 84 ? -5.837 9.094 16.533 1.00 93.69 84 LYS A N 1
ATOM 694 C CA . LYS A 1 84 ? -6.252 9.859 17.719 1.00 93.69 84 LYS A CA 1
ATOM 695 C C . LYS A 1 84 ? -6.558 8.950 18.915 1.00 93.69 84 LYS A C 1
ATOM 697 O O . LYS A 1 84 ? -6.604 9.422 20.050 1.00 93.69 84 LYS A O 1
ATOM 702 N N . MET A 1 85 ? -6.755 7.651 18.688 1.00 91.69 85 MET A N 1
ATOM 703 C CA . MET A 1 85 ? -7.178 6.684 19.701 1.00 91.69 85 MET A CA 1
ATOM 704 C C . MET A 1 85 ? -5.974 5.987 20.361 1.00 91.69 85 MET A C 1
ATOM 706 O O . MET A 1 85 ? -4.966 5.734 19.696 1.00 91.69 85 MET A O 1
ATOM 710 N N . PRO A 1 86 ? -6.052 5.610 21.653 1.00 89.88 86 PRO A N 1
ATOM 711 C CA . PRO A 1 86 ? -4.959 4.917 22.345 1.00 89.88 86 PRO A CA 1
ATOM 712 C C . PRO A 1 86 ? -4.576 3.569 21.722 1.00 89.88 86 PRO A C 1
ATOM 714 O O . PRO A 1 86 ? -3.405 3.197 21.745 1.00 89.88 86 PRO A O 1
ATOM 717 N N . SER A 1 87 ? -5.548 2.865 21.138 1.00 88.56 87 SER A N 1
ATOM 718 C CA . SER A 1 87 ? -5.390 1.554 20.492 1.00 88.56 87 SER A CA 1
ATOM 719 C C . SER A 1 87 ? -4.412 1.558 19.311 1.00 88.56 87 SER A C 1
ATOM 721 O O . SER A 1 87 ? -3.844 0.518 18.990 1.00 88.56 87 SER A O 1
ATOM 723 N N . SER A 1 88 ? -4.178 2.711 18.677 1.00 90.00 88 SER A N 1
ATOM 724 C CA . SER A 1 88 ? -3.212 2.844 17.579 1.00 90.00 88 SER A CA 1
ATOM 725 C C . SER A 1 88 ? -1.761 2.941 18.059 1.00 90.00 88 SER A C 1
ATOM 727 O O . SER A 1 88 ? -0.841 2.548 17.338 1.00 90.00 88 SER A O 1
ATOM 729 N N . LYS A 1 89 ? -1.535 3.433 19.287 1.00 88.19 89 LYS A N 1
ATOM 730 C CA . LYS A 1 89 ? -0.202 3.786 19.810 1.00 88.19 89 LYS A CA 1
ATOM 731 C C . LYS A 1 89 ? 0.704 2.576 20.044 1.00 88.19 89 LYS A C 1
ATOM 733 O O . LYS A 1 89 ? 1.918 2.731 20.121 1.00 88.19 89 LYS A O 1
ATOM 738 N N . THR A 1 90 ? 0.132 1.380 20.139 1.00 87.81 90 THR A N 1
ATOM 739 C CA . THR A 1 90 ? 0.858 0.105 20.244 1.00 87.81 90 THR A CA 1
ATOM 740 C C . THR A 1 90 ? 1.461 -0.362 18.919 1.00 87.81 90 THR A C 1
ATOM 742 O O . THR A 1 90 ? 2.272 -1.287 18.920 1.00 87.81 90 THR A O 1
ATOM 745 N N . PHE A 1 91 ? 1.110 0.267 17.792 1.00 82.19 91 PHE A N 1
ATOM 746 C CA . PHE A 1 91 ? 1.601 -0.096 16.465 1.00 82.19 91 PHE A CA 1
ATOM 747 C C . PHE A 1 91 ? 2.469 1.021 15.867 1.00 82.19 91 PHE A C 1
ATOM 749 O O . PHE A 1 91 ? 2.099 2.192 15.957 1.00 82.19 91 PHE A O 1
ATOM 756 N N . PRO A 1 92 ? 3.588 0.700 15.190 1.00 83.31 92 PRO A N 1
ATOM 757 C CA . PRO A 1 92 ? 4.339 1.690 14.419 1.00 83.31 92 PRO A CA 1
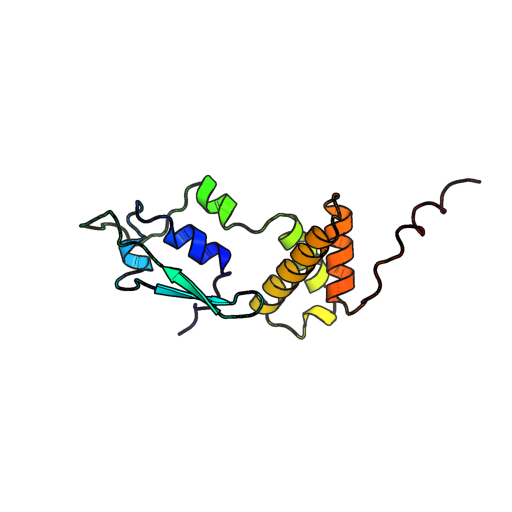ATOM 758 C C . PRO A 1 92 ? 3.542 2.167 13.185 1.00 83.31 92 PRO A C 1
ATOM 760 O O . PRO A 1 92 ? 2.695 1.416 12.691 1.00 83.31 92 PRO A O 1
ATOM 763 N N . PRO A 1 93 ? 3.839 3.352 12.610 1.00 80.12 93 PRO A N 1
ATOM 764 C CA . PRO A 1 93 ? 3.044 3.948 11.526 1.00 80.12 93 PRO A CA 1
ATOM 765 C C . PRO A 1 93 ? 2.791 3.026 10.322 1.00 80.12 93 PRO A C 1
ATOM 767 O O . PRO A 1 93 ? 1.662 2.910 9.847 1.00 80.12 93 PRO A O 1
ATOM 770 N N . CYS A 1 94 ? 3.814 2.297 9.860 1.00 73.62 94 CYS A N 1
ATOM 771 C CA . CYS A 1 94 ? 3.655 1.357 8.744 1.00 73.62 94 CYS A CA 1
ATOM 772 C C . CYS A 1 94 ? 2.697 0.204 9.085 1.00 73.62 94 CYS A C 1
ATOM 774 O O . CYS A 1 94 ? 1.887 -0.196 8.249 1.00 73.62 94 CYS A O 1
ATOM 776 N N . ALA A 1 95 ? 2.754 -0.312 10.317 1.00 81.94 95 ALA A N 1
ATOM 777 C CA . ALA A 1 95 ? 1.846 -1.361 10.770 1.00 81.94 95 ALA A CA 1
ATOM 778 C C . ALA A 1 95 ? 0.419 -0.829 10.947 1.00 81.94 95 ALA A C 1
ATOM 780 O O . ALA A 1 95 ? -0.525 -1.525 10.586 1.00 81.94 95 ALA A O 1
ATOM 781 N N . GLN A 1 96 ? 0.253 0.413 11.420 1.00 86.62 96 GLN A N 1
ATOM 782 C CA . GLN A 1 96 ? -1.064 1.044 11.524 1.00 86.62 96 GLN A CA 1
ATOM 783 C C . GLN A 1 96 ? -1.759 1.089 10.157 1.00 86.62 96 GLN A C 1
ATOM 785 O O . GLN A 1 96 ? -2.883 0.610 10.010 1.00 86.62 96 GLN A O 1
ATOM 790 N N . ARG A 1 97 ? -1.064 1.574 9.121 1.00 85.12 97 ARG A N 1
ATOM 791 C CA . ARG A 1 97 ? -1.622 1.645 7.764 1.00 85.12 97 ARG A CA 1
ATOM 792 C C . ARG A 1 97 ? -2.023 0.265 7.225 1.00 85.12 97 ARG A C 1
ATOM 794 O O . ARG A 1 97 ? -3.092 0.118 6.636 1.00 85.12 97 ARG A O 1
ATOM 801 N N . LEU A 1 98 ? -1.198 -0.762 7.449 1.00 82.81 98 LEU A N 1
ATOM 802 C CA . LEU A 1 98 ? -1.523 -2.138 7.048 1.0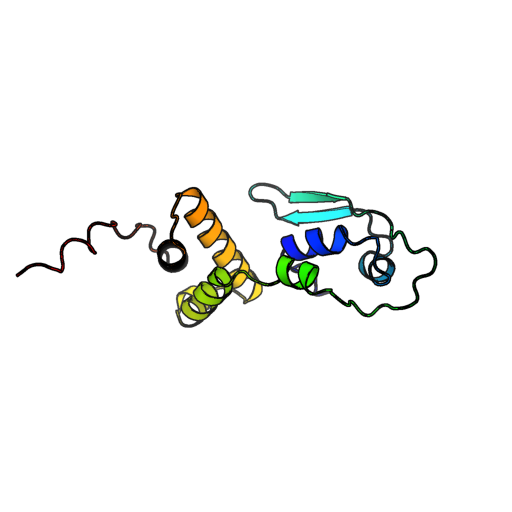0 82.81 98 LEU A CA 1
ATOM 803 C C . LEU A 1 98 ? -2.757 -2.686 7.781 1.00 82.81 98 LEU A C 1
ATOM 805 O O . LEU A 1 98 ? -3.589 -3.353 7.165 1.00 82.81 98 LEU A O 1
ATOM 809 N N . MET A 1 99 ? -2.903 -2.382 9.072 1.00 86.38 99 MET A N 1
ATOM 810 C CA . MET A 1 99 ? -4.068 -2.779 9.866 1.00 86.38 99 MET A CA 1
ATOM 811 C C . MET A 1 99 ? -5.353 -2.127 9.346 1.00 86.38 99 MET A C 1
ATOM 813 O O . MET A 1 99 ? -6.359 -2.820 9.198 1.00 86.38 99 MET A O 1
ATOM 817 N N . VAL A 1 100 ? -5.304 -0.841 8.985 1.00 90.25 100 VAL A N 1
ATOM 818 C CA . VAL A 1 100 ? -6.433 -0.123 8.369 1.00 90.25 100 VAL A CA 1
ATOM 819 C C . VAL A 1 100 ? -6.859 -0.776 7.056 1.00 90.25 100 VAL A C 1
ATOM 821 O O . VAL A 1 100 ? -8.035 -1.089 6.877 1.00 90.25 100 VAL A O 1
ATOM 824 N N . ILE A 1 101 ? -5.910 -1.064 6.160 1.00 87.25 101 ILE A N 1
ATOM 825 C CA . ILE A 1 101 ? -6.208 -1.742 4.887 1.00 87.25 101 ILE A CA 1
ATOM 826 C C . ILE A 1 101 ? -6.847 -3.109 5.131 1.00 87.25 101 ILE A C 1
ATOM 828 O O . ILE A 1 101 ? -7.808 -3.473 4.456 1.00 87.25 101 ILE A O 1
ATOM 83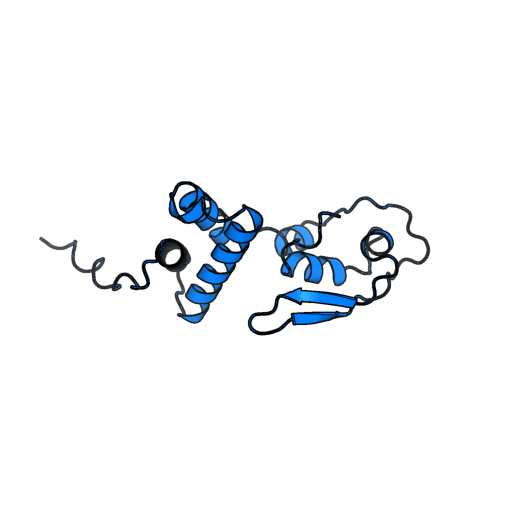2 N N . LYS A 1 102 ? -6.338 -3.872 6.102 1.00 86.94 102 LYS A N 1
ATOM 833 C CA . LYS A 1 102 ? -6.900 -5.179 6.456 1.00 86.94 102 LYS A CA 1
ATOM 834 C C . LYS A 1 102 ? -8.330 -5.057 6.989 1.00 86.94 102 LYS A C 1
ATOM 836 O O . LYS A 1 102 ? -9.172 -5.880 6.635 1.00 86.94 102 LYS A O 1
ATOM 841 N N . ALA A 1 103 ? -8.602 -4.050 7.814 1.00 90.94 103 ALA A N 1
ATOM 842 C CA . ALA A 1 103 ? -9.929 -3.787 8.359 1.00 90.94 103 ALA A CA 1
ATOM 843 C C . ALA A 1 103 ? -10.931 -3.404 7.255 1.00 90.94 103 ALA A C 1
ATOM 845 O O . ALA A 1 103 ? -12.018 -3.976 7.198 1.00 90.94 103 ALA A O 1
ATOM 846 N N . LEU A 1 104 ? -10.533 -2.534 6.322 1.00 89.94 104 LEU A N 1
ATOM 847 C CA . LEU A 1 104 ? -11.356 -2.137 5.174 1.00 89.94 104 LEU A CA 1
ATOM 848 C C . LEU A 1 104 ? -11.600 -3.297 4.198 1.00 89.94 104 LEU A C 1
ATOM 850 O O . LEU A 1 104 ? -12.741 -3.542 3.824 1.00 89.94 104 LEU A O 1
ATOM 854 N N . LYS A 1 105 ? -10.579 -4.103 3.873 1.00 87.81 105 LYS A N 1
ATOM 855 C CA . LYS A 1 105 ? -10.768 -5.337 3.082 1.00 87.81 105 LYS A CA 1
ATOM 856 C C . LYS A 1 105 ? -11.748 -6.306 3.741 1.00 87.81 105 LYS A C 1
ATOM 858 O O . LYS A 1 105 ? -12.426 -7.068 3.058 1.00 87.81 105 LYS A O 1
ATOM 863 N N . LYS A 1 106 ? -11.799 -6.329 5.075 1.00 88.81 106 LYS A N 1
ATOM 864 C CA . LYS A 1 106 ? -12.762 -7.151 5.809 1.00 88.81 106 LYS A CA 1
ATOM 865 C C . LYS A 1 106 ? -14.176 -6.568 5.731 1.00 88.81 106 LYS A C 1
ATOM 867 O O . LYS A 1 106 ? -15.109 -7.346 5.587 1.00 88.81 106 LYS A O 1
ATOM 872 N N . ALA A 1 107 ? -14.321 -5.244 5.761 1.00 89.19 107 ALA A N 1
ATOM 873 C CA . ALA A 1 107 ? -15.590 -4.561 5.515 1.00 89.19 107 ALA A CA 1
ATOM 874 C C . ALA A 1 107 ? -16.133 -4.842 4.101 1.00 89.19 107 ALA A C 1
ATOM 876 O O . ALA A 1 107 ? -17.305 -5.165 3.947 1.00 89.19 107 ALA A O 1
ATOM 877 N N . GLU A 1 108 ? -15.266 -4.800 3.083 1.00 86.44 108 GLU A N 1
ATOM 878 C CA . GLU A 1 108 ? -15.617 -5.127 1.691 1.00 86.44 108 GLU A CA 1
ATOM 879 C C . GLU A 1 108 ? -16.111 -6.574 1.547 1.00 86.44 108 GLU A C 1
ATOM 881 O O . GLU A 1 108 ? -17.113 -6.821 0.885 1.00 86.44 108 GLU A O 1
ATOM 886 N N . ARG A 1 109 ? -15.457 -7.539 2.212 1.00 87.81 109 ARG A N 1
ATOM 887 C CA . ARG A 1 109 ? -15.896 -8.950 2.226 1.00 87.81 109 ARG A CA 1
ATOM 888 C C . ARG A 1 109 ? -17.225 -9.181 2.943 1.00 87.81 109 ARG A C 1
ATOM 890 O O . ARG A 1 109 ? -17.819 -10.235 2.757 1.00 87.81 109 ARG A O 1
ATOM 897 N N . LEU A 1 110 ? -17.647 -8.249 3.795 1.00 88.00 110 LEU A N 1
ATOM 898 C CA . LEU A 1 110 ? -18.965 -8.262 4.433 1.00 88.00 110 LEU A CA 1
ATOM 899 C C . LEU A 1 110 ? -20.024 -7.558 3.576 1.00 88.00 110 LEU A C 1
ATOM 901 O O . LEU A 1 110 ? -21.118 -7.313 4.071 1.00 88.00 110 LEU A O 1
ATOM 905 N N . GLU A 1 111 ? -19.687 -7.212 2.329 1.00 87.31 111 GLU A N 1
ATOM 906 C CA . GLU A 1 111 ? -20.587 -6.575 1.364 1.00 87.31 111 GLU A CA 1
ATOM 907 C C . GLU A 1 111 ? -21.175 -5.249 1.875 1.00 87.31 111 GLU A C 1
ATOM 909 O O . GLU A 1 111 ? -22.232 -4.806 1.436 1.00 87.31 111 GLU A O 1
ATOM 914 N N . LEU A 1 112 ? -20.471 -4.565 2.788 1.00 85.56 112 LEU A N 1
ATOM 915 C CA . LEU A 1 112 ? -20.835 -3.207 3.182 1.00 85.56 112 LEU A CA 1
ATOM 916 C C . LEU A 1 112 ? -20.659 -2.307 1.957 1.00 85.56 112 LEU A C 1
ATOM 918 O O . LEU A 1 112 ? -19.535 -2.075 1.517 1.00 85.56 112 LEU A O 1
ATOM 922 N N . GLU A 1 113 ? -21.750 -1.839 1.358 1.00 80.12 113 GLU A N 1
ATOM 923 C CA . GLU A 1 113 ? -21.687 -1.077 0.104 1.00 80.12 113 GLU A CA 1
ATOM 924 C C . GLU A 1 113 ? -21.286 0.383 0.326 1.00 80.12 113 GLU A C 1
ATOM 926 O O . GLU A 1 113 ? -20.580 0.971 -0.498 1.00 80.12 113 GLU A O 1
ATOM 931 N N . ARG A 1 114 ? -21.695 0.961 1.460 1.00 88.25 114 ARG A N 1
ATOM 932 C CA . ARG A 1 114 ? -21.491 2.378 1.758 1.00 88.25 114 ARG A CA 1
ATOM 933 C C . ARG A 1 114 ? -20.102 2.628 2.352 1.00 88.25 114 ARG A C 1
ATOM 935 O O . ARG A 1 114 ? -19.737 1.964 3.327 1.00 88.25 114 ARG A O 1
ATOM 942 N N . PRO A 1 115 ? -19.340 3.612 1.841 1.00 86.31 115 PRO A N 1
ATOM 943 C CA . PRO A 1 115 ? -18.041 3.978 2.403 1.00 86.31 115 PRO A CA 1
ATOM 944 C C . PRO A 1 115 ? -18.108 4.331 3.894 1.00 86.31 115 PRO A C 1
ATOM 946 O O . PRO A 1 115 ? -17.211 3.972 4.654 1.00 86.31 115 PRO A O 1
ATOM 949 N N . GLU A 1 116 ? -19.188 4.980 4.339 1.00 89.75 116 GLU A N 1
ATOM 950 C CA . GLU A 1 116 ? -19.366 5.355 5.747 1.00 89.75 116 GLU A CA 1
ATOM 951 C C . GLU A 1 116 ? -19.443 4.120 6.659 1.00 89.75 116 GLU A C 1
ATOM 953 O O . GLU A 1 116 ? -18.791 4.077 7.705 1.00 89.75 116 GLU A O 1
ATOM 958 N N . ASP A 1 117 ? -20.171 3.087 6.225 1.00 89.88 117 ASP A N 1
ATOM 959 C CA . ASP A 1 117 ? -20.327 1.835 6.970 1.00 89.88 117 ASP A CA 1
ATOM 960 C C . ASP A 1 117 ? -19.000 1.067 7.039 1.00 89.88 117 ASP A C 1
ATOM 962 O O . ASP A 1 117 ? -18.655 0.498 8.078 1.00 89.88 117 ASP A O 1
ATOM 966 N N . ARG A 1 118 ? -18.205 1.098 5.959 1.00 91.44 118 ARG A N 1
ATOM 967 C CA . ARG A 1 118 ? -16.860 0.496 5.926 1.00 91.44 118 ARG A CA 1
ATOM 968 C C . ARG A 1 118 ? -15.891 1.193 6.871 1.00 91.44 118 ARG A C 1
ATOM 970 O O . ARG A 1 118 ? -15.161 0.515 7.597 1.00 91.44 118 ARG A O 1
ATOM 977 N N . ILE A 1 119 ? -15.890 2.527 6.879 1.00 92.25 119 ILE A N 1
ATOM 978 C CA . ILE A 1 119 ? -15.063 3.342 7.780 1.00 92.25 119 ILE A CA 1
ATOM 979 C C . ILE A 1 119 ? -15.428 3.036 9.234 1.00 92.25 119 ILE A C 1
ATOM 981 O O . ILE A 1 119 ? -14.542 2.760 10.048 1.00 92.25 119 ILE A O 1
ATOM 985 N N . LEU A 1 120 ? -16.725 3.031 9.552 1.00 92.38 120 LEU A N 1
ATOM 986 C CA . LEU A 1 120 ? -17.217 2.751 10.896 1.00 92.38 120 LEU A CA 1
ATOM 987 C C . LEU A 1 120 ? -16.828 1.337 11.345 1.00 92.38 120 LEU A C 1
ATOM 989 O O . LEU A 1 120 ? -16.237 1.169 12.413 1.00 92.38 120 LEU A O 1
ATOM 993 N N . TYR A 1 121 ? -17.078 0.330 10.502 1.00 92.94 121 TYR A N 1
ATOM 994 C CA . TYR A 1 121 ? -16.666 -1.051 10.755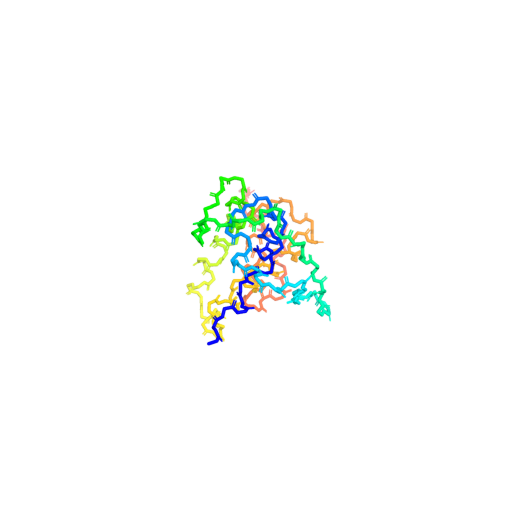 1.00 92.94 121 TYR A CA 1
ATOM 995 C C . TYR A 1 121 ? -15.163 -1.158 11.028 1.00 92.94 121 TYR A C 1
ATOM 997 O O . TYR A 1 121 ? -14.746 -1.825 11.979 1.00 92.94 121 TYR A O 1
ATOM 1005 N N . ALA A 1 122 ? -14.339 -0.505 10.204 1.00 93.88 122 ALA A N 1
ATOM 1006 C CA . ALA A 1 122 ? -12.893 -0.561 10.340 1.00 93.88 122 ALA A CA 1
ATOM 1007 C C . ALA A 1 122 ? -12.427 0.022 11.681 1.00 93.88 122 ALA A C 1
ATOM 1009 O O . ALA A 1 122 ? -11.607 -0.602 12.353 1.00 93.88 122 ALA A O 1
ATOM 1010 N N . LEU A 1 123 ? -12.981 1.160 12.112 1.00 93.69 123 LEU A N 1
ATOM 1011 C CA . LEU A 1 123 ? -12.654 1.769 13.406 1.00 93.69 123 LEU A CA 1
ATOM 1012 C C . LEU A 1 123 ? -13.025 0.862 14.588 1.00 93.69 123 LEU A C 1
ATOM 1014 O O . LEU A 1 123 ? -12.200 0.662 15.482 1.00 93.69 123 LEU A O 1
ATOM 1018 N N . PHE A 1 124 ? -14.212 0.247 14.570 1.00 91.00 124 PHE A N 1
ATOM 1019 C CA . PHE A 1 124 ? -14.614 -0.724 15.596 1.00 91.00 124 PHE A CA 1
ATOM 1020 C C . PHE A 1 124 ? -13.671 -1.929 15.643 1.00 91.00 124 PHE A C 1
ATOM 1022 O O . PHE A 1 124 ? -13.144 -2.285 16.702 1.00 91.00 124 PHE A O 1
ATOM 1029 N N . PHE A 1 125 ? -13.381 -2.509 14.478 1.00 90.69 125 PHE A N 1
ATOM 1030 C CA . PHE A 1 125 ? -12.481 -3.649 14.360 1.00 90.69 125 PHE A CA 1
ATOM 1031 C C . PHE A 1 125 ? -11.079 -3.344 14.916 1.00 90.69 125 PHE A C 1
ATOM 1033 O O . PHE A 1 125 ? -10.501 -4.168 15.628 1.00 90.69 125 PHE A O 1
ATOM 1040 N N . LEU A 1 126 ? -10.538 -2.161 14.615 1.00 90.75 126 LEU A N 1
ATOM 1041 C CA . LEU A 1 126 ? -9.206 -1.724 15.045 1.00 90.75 126 LEU A CA 1
ATOM 1042 C C . LEU A 1 126 ? -9.120 -1.425 16.548 1.00 90.75 126 LEU A C 1
ATOM 1044 O O . LEU A 1 126 ? -8.058 -1.600 17.145 1.00 90.75 126 LEU A O 1
ATOM 1048 N N . ASN A 1 127 ? -10.231 -1.042 17.178 1.00 88.19 127 ASN A N 1
ATOM 1049 C CA . ASN A 1 127 ? -10.315 -0.836 18.625 1.00 88.19 127 ASN A CA 1
ATOM 1050 C C . ASN A 1 127 ? -10.498 -2.131 19.429 1.00 88.19 127 ASN A C 1
ATOM 1052 O O . ASN A 1 127 ? -10.571 -2.089 20.655 1.00 88.19 127 ASN A O 1
ATOM 1056 N N . GLY A 1 128 ? -10.536 -3.292 18.769 1.00 73.94 128 GLY A N 1
ATOM 1057 C CA . GLY A 1 128 ? -10.754 -4.578 19.432 1.00 73.94 128 GLY A CA 1
ATOM 1058 C C . GLY A 1 128 ? -12.227 -4.875 19.721 1.00 73.94 128 GLY A C 1
ATOM 1059 O O . GLY A 1 128 ? -12.537 -5.918 20.304 1.00 73.94 128 GLY A O 1
ATOM 1060 N N . GLU A 1 129 ? -13.144 -4.024 19.256 1.00 61.75 129 GLU A N 1
ATOM 1061 C CA . GLU A 1 129 ? -14.578 -4.268 19.322 1.00 61.75 129 GLU A CA 1
ATOM 1062 C C . GLU A 1 129 ? -14.956 -5.246 18.201 1.00 61.75 129 GLU A C 1
ATOM 1064 O O . GLU A 1 129 ? -15.173 -4.895 17.046 1.00 61.75 129 GLU A O 1
ATOM 1069 N N . ARG A 1 130 ? -14.981 -6.543 18.534 1.00 49.78 130 ARG A N 1
ATOM 1070 C CA . ARG A 1 130 ? -15.340 -7.620 17.588 1.00 49.78 130 ARG A CA 1
ATOM 1071 C C . ARG A 1 130 ? -16.834 -7.677 17.256 1.00 49.78 130 ARG A C 1
ATOM 1073 O O . ARG A 1 130 ? -17.240 -8.553 16.495 1.00 49.78 130 ARG A O 1
ATOM 1080 N N . LYS A 1 131 ? -17.651 -6.808 17.850 1.00 43.06 131 LYS A N 1
ATOM 1081 C CA . LYS A 1 131 ? -19.086 -6.748 17.592 1.00 43.06 131 LYS A CA 1
ATOM 1082 C C . LYS A 1 131 ? -19.327 -5.697 16.521 1.00 43.06 131 LYS A C 1
ATOM 1084 O O . LYS A 1 131 ? -19.051 -4.524 16.728 1.00 43.06 131 LYS A O 1
ATOM 1089 N N . ILE A 1 132 ? -19.826 -6.151 15.375 1.00 46.81 132 ILE A N 1
ATOM 1090 C CA . ILE A 1 132 ? -20.500 -5.289 14.407 1.00 46.81 132 ILE A CA 1
ATOM 1091 C C . ILE A 1 132 ? -21.562 -4.528 15.214 1.00 46.81 132 ILE A C 1
ATOM 1093 O O . ILE A 1 132 ? -22.342 -5.197 15.900 1.00 46.81 132 ILE A O 1
ATOM 1097 N N . PRO A 1 133 ? -21.588 -3.184 15.212 1.00 42.47 133 PRO A N 1
ATOM 1098 C CA . PRO A 1 133 ? -22.735 -2.471 15.746 1.00 42.47 133 PRO A CA 1
ATOM 1099 C C . PRO A 1 133 ? -23.940 -2.990 14.979 1.00 42.47 133 PRO A C 1
ATOM 1101 O O . PRO A 1 133 ? -23.972 -2.898 13.752 1.00 42.47 133 PRO A O 1
ATOM 1104 N N . GLU A 1 134 ? -24.880 -3.620 15.678 1.00 43.75 134 GLU A N 1
ATOM 1105 C CA . GLU A 1 134 ? -26.109 -4.088 15.058 1.00 43.75 134 GLU A CA 1
ATOM 1106 C C . GLU A 1 134 ? -26.709 -2.901 14.304 1.00 43.75 134 GLU A C 1
ATOM 1108 O O . GLU A 1 134 ? -27.062 -1.880 14.905 1.00 43.75 134 GLU A O 1
ATOM 1113 N N . SER A 1 135 ? -26.797 -3.025 12.977 1.00 46.72 135 SER A N 1
ATOM 1114 C CA . SER A 1 135 ? -27.428 -2.056 12.074 1.00 46.72 135 SER A CA 1
ATOM 1115 C C . SER A 1 135 ? -28.958 -2.043 12.266 1.00 46.72 135 SER A C 1
ATOM 1117 O O . SER A 1 135 ? -29.746 -2.106 11.331 1.00 46.72 135 SER A O 1
ATOM 1119 N N . GLY A 1 136 ? -29.388 -2.027 13.528 1.00 43.22 136 GLY A N 1
ATOM 1120 C CA . GLY A 1 136 ? -30.747 -1.835 14.012 1.00 43.22 136 GLY A CA 1
ATOM 1121 C C . GLY A 1 136 ? -30.851 -0.695 15.032 1.00 43.22 136 GLY A C 1
ATOM 1122 O O . GLY A 1 136 ? -31.960 -0.263 15.334 1.00 43.22 136 GLY A O 1
ATOM 1123 N N . ALA A 1 137 ? -29.731 -0.147 15.528 1.00 40.53 137 ALA A N 1
ATOM 1124 C CA . ALA A 1 137 ? -29.757 0.977 16.471 1.00 40.53 137 ALA A CA 1
ATOM 1125 C C . ALA A 1 137 ? -29.991 2.346 15.799 1.00 40.53 137 ALA A C 1
ATOM 1127 O O . ALA A 1 137 ? -30.495 3.262 16.443 1.00 40.53 137 ALA A O 1
ATOM 1128 N N . LEU A 1 138 ? -29.697 2.488 14.500 1.00 42.56 138 LEU A N 1
ATOM 1129 C CA . LEU A 1 138 ? -29.919 3.742 13.761 1.00 42.56 138 LEU A CA 1
ATOM 1130 C C . LEU A 1 138 ? -31.340 3.883 13.183 1.00 42.56 138 LEU A C 1
ATOM 1132 O O . LEU A 1 138 ? -31.718 4.976 12.780 1.00 42.56 138 LEU A O 1
ATOM 1136 N N . ALA A 1 139 ? -32.156 2.822 13.189 1.00 36.88 139 ALA A N 1
ATOM 1137 C CA . ALA A 1 139 ? -33.517 2.848 12.637 1.00 36.88 139 ALA A CA 1
ATOM 1138 C C . ALA A 1 139 ? -34.626 3.109 13.680 1.00 36.88 139 ALA A C 1
ATOM 1140 O O . ALA A 1 139 ? -35.799 3.143 13.322 1.00 36.88 139 ALA A O 1
ATOM 1141 N N . ARG A 1 140 ? -34.295 3.274 14.971 1.00 34.53 140 ARG A N 1
ATOM 1142 C CA . ARG A 1 140 ? -35.297 3.462 16.047 1.00 34.53 140 ARG A CA 1
ATOM 1143 C C . ARG A 1 140 ? -35.199 4.774 16.821 1.00 34.53 140 ARG A C 1
ATOM 1145 O O . ARG A 1 140 ? -35.906 4.949 17.805 1.00 34.53 140 ARG A O 1
ATOM 1152 N N . ALA A 1 141 ? -34.390 5.718 16.356 1.00 39.34 141 ALA A N 1
ATOM 1153 C CA . ALA A 1 141 ? -34.326 7.062 16.924 1.00 39.34 141 ALA A CA 1
ATOM 1154 C C . ALA A 1 141 ? -34.860 8.109 15.938 1.00 39.34 141 ALA A C 1
ATOM 1156 O O . ALA A 1 141 ? -34.196 9.093 15.651 1.00 39.34 141 ALA A O 1
ATOM 1157 N N . THR A 1 142 ? -36.041 7.874 15.370 1.00 41.75 142 THR A N 1
ATOM 1158 C CA . THR A 1 142 ? -36.914 8.917 14.807 1.00 41.75 142 THR A CA 1
ATOM 1159 C C . THR A 1 142 ? -38.306 8.325 14.621 1.00 41.75 142 THR A C 1
ATOM 1161 O O . THR A 1 142 ? -38.595 7.710 13.605 1.00 41.75 142 THR A O 1
ATOM 1164 N N . SER A 1 143 ? -39.153 8.471 15.637 1.00 29.80 143 SER A N 1
ATOM 1165 C CA . SER A 1 143 ? -40.535 8.922 15.456 1.00 29.80 143 SER A CA 1
ATOM 1166 C C . SER A 1 143 ? -41.160 9.216 16.830 1.00 29.80 143 SER A C 1
ATOM 1168 O O . SER A 1 143 ? -40.954 8.420 17.747 1.00 29.80 143 SER A O 1
ATOM 1170 N N . PRO A 1 144 ? -41.833 10.372 16.982 1.00 40.91 144 PRO A N 1
ATOM 1171 C CA . PRO A 1 144 ? -42.517 10.794 18.206 1.00 40.91 144 PRO A CA 1
ATOM 1172 C C . PRO A 1 144 ? -43.786 9.985 18.501 1.00 40.91 144 PRO A C 1
ATOM 1174 O O . PRO A 1 144 ? -44.344 9.381 17.554 1.00 40.91 144 PRO A O 1
#